Protein AF-X1URX4-F1 (afdb_monomer_lite)

pLDDT: mean 95.85, std 2.96, range [81.75, 98.56]

InterPro domains:
  IPR008930 Terpenoid cyclases/protein prenyltransferase alpha-alpha toroid [SSF48239] (2-56)

Foldseek 3Di:
DQQDPQLAGDPDPPDPDGALQVLLVVLVVLVVCVVVVHDDDPVSNVSSVNSNVCLLVVVDPCVVDPDDPVSSVNSNVSSD

Secondary structure (DSSP, 8-state):
--B-TTS-B-SSTT-SS-BHHHHHHHHHHHHHHHHTT----HHHHHHHHHHHHHHHTT-S-GGGSS--HHHHHHHHHHH-

Radius of gyration: 12.37 Å; chains: 1; bounding box: 29×24×30 Å

Sequence (80 aa):
LYQKWNGGFSFWQDSSYDSPYLTAYTLFILKKAQDAGYAVPLTVMERGSAYLQEFLHGKLEKEKYPYGSASWISSQAFSL

Structure (mmCIF, N/CA/C/O backbone):
data_AF-X1URX4-F1
#
_entry.id   AF-X1URX4-F1
#
loop_
_atom_site.group_PDB
_atom_site.id
_atom_site.type_symbol
_atom_site.label_atom_id
_atom_site.label_alt_id
_atom_site.label_comp_id
_atom_site.label_asym_id
_atom_site.label_entity_id
_atom_site.label_seq_id
_atom_site.pdbx_PDB_ins_code
_atom_site.Cartn_x
_atom_site.Cartn_y
_atom_site.Cartn_z
_atom_site.occupancy
_atom_site.B_iso_or_equiv
_atom_site.auth_seq_id
_atom_site.auth_comp_id
_atom_site.auth_asym_id
_atom_site.auth_atom_id
_atom_site.pdbx_PDB_model_num
ATOM 1 N N . LEU A 1 1 ? -6.467 -11.690 -4.330 1.00 81.75 1 LEU A N 1
ATOM 2 C CA . LEU A 1 1 ? -6.616 -10.652 -3.278 1.00 81.75 1 LEU A CA 1
ATOM 3 C C . LEU A 1 1 ? -5.818 -9.419 -3.693 1.00 81.75 1 LEU A C 1
ATOM 5 O O . LEU A 1 1 ? -4.797 -9.591 -4.346 1.00 81.75 1 LEU A O 1
ATOM 9 N N . TYR A 1 2 ? -6.283 -8.210 -3.357 1.00 95.19 2 TYR A N 1
ATOM 10 C CA . TYR A 1 2 ? -5.614 -6.954 -3.742 1.00 95.19 2 TYR A CA 1
ATOM 11 C C . TYR A 1 2 ? -4.263 -6.756 -3.042 1.00 95.19 2 TYR A C 1
ATOM 13 O O . TYR A 1 2 ? -3.330 -6.259 -3.672 1.00 95.19 2 TYR A O 1
ATOM 21 N N . GLN A 1 3 ? -4.141 -7.193 -1.781 1.00 97.06 3 GLN A N 1
ATOM 22 C CA . GLN A 1 3 ? -2.852 -7.312 -1.101 1.00 97.06 3 GLN A CA 1
ATOM 23 C C . GLN A 1 3 ? -2.126 -8.567 -1.600 1.00 97.06 3 GLN A C 1
ATOM 25 O O . GLN A 1 3 ? -2.652 -9.683 -1.519 1.00 97.06 3 GLN A O 1
ATOM 30 N N . LYS A 1 4 ? -0.927 -8.373 -2.139 1.00 95.81 4 LYS A N 1
ATOM 31 C CA . LYS A 1 4 ? -0.052 -9.409 -2.682 1.00 95.81 4 LYS A CA 1
ATOM 32 C C . LYS A 1 4 ? 0.731 -10.111 -1.570 1.00 95.81 4 LYS A C 1
ATOM 34 O O . LYS A 1 4 ? 0.696 -9.729 -0.400 1.00 95.81 4 LYS A O 1
ATOM 39 N N . TRP A 1 5 ? 1.429 -11.188 -1.929 1.00 94.81 5 TRP A N 1
ATOM 40 C CA . TRP A 1 5 ? 2.181 -12.012 -0.977 1.00 94.81 5 TRP A CA 1
ATOM 41 C C . TRP A 1 5 ? 3.284 -11.215 -0.257 1.00 94.81 5 TRP A C 1
ATOM 43 O O . TRP A 1 5 ? 3.444 -11.378 0.950 1.00 94.81 5 TRP A O 1
ATOM 53 N N . ASN A 1 6 ? 3.931 -10.276 -0.950 1.00 94.94 6 ASN A N 1
ATOM 54 C CA . ASN A 1 6 ? 4.942 -9.361 -0.408 1.00 94.94 6 ASN A CA 1
ATOM 55 C C . ASN A 1 6 ? 4.371 -8.228 0.469 1.00 94.94 6 ASN A C 1
ATOM 57 O O . ASN A 1 6 ? 5.130 -7.402 0.953 1.00 94.94 6 ASN A O 1
ATOM 61 N N . GLY A 1 7 ? 3.050 -8.159 0.672 1.00 97.44 7 GLY A N 1
ATOM 62 C CA . GLY A 1 7 ? 2.399 -7.149 1.515 1.00 97.44 7 GLY A CA 1
ATOM 63 C C . GLY A 1 7 ? 1.965 -5.875 0.786 1.00 97.44 7 GLY A C 1
ATOM 64 O O . GLY A 1 7 ? 1.108 -5.160 1.311 1.00 97.44 7 GLY A O 1
ATOM 65 N N . GLY A 1 8 ? 2.467 -5.635 -0.429 1.00 97.50 8 GLY A N 1
ATOM 66 C CA . GLY A 1 8 ? 2.045 -4.527 -1.285 1.00 97.50 8 GLY A CA 1
ATOM 67 C C . GLY A 1 8 ? 0.630 -4.713 -1.837 1.00 97.50 8 GLY A C 1
ATOM 68 O O . GLY A 1 8 ? 0.122 -5.830 -1.936 1.00 97.50 8 GLY A O 1
ATOM 69 N N . PHE A 1 9 ? -0.025 -3.621 -2.214 1.00 98.06 9 PHE A N 1
ATOM 70 C CA . PHE A 1 9 ? -1.350 -3.619 -2.833 1.00 98.06 9 PHE A C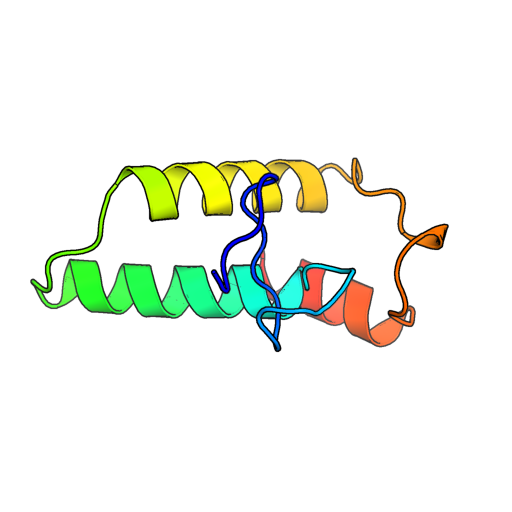A 1
ATOM 71 C C . PHE A 1 9 ? -1.269 -3.390 -4.335 1.00 98.06 9 PHE A C 1
ATOM 73 O O . PHE A 1 9 ? -0.443 -2.628 -4.824 1.00 98.06 9 PHE A O 1
ATOM 80 N N . SER A 1 10 ? -2.172 -4.027 -5.068 1.00 96.75 10 SER A N 1
ATOM 81 C CA . SER A 1 10 ? -2.303 -3.928 -6.521 1.00 96.75 10 SER A CA 1
ATOM 82 C C . SER A 1 10 ? -3.654 -3.330 -6.908 1.00 96.75 10 SER A C 1
ATOM 84 O O . SER A 1 10 ? -4.637 -3.521 -6.195 1.00 96.75 10 SER A O 1
ATOM 86 N N . PHE A 1 11 ? -3.703 -2.615 -8.038 1.00 93.75 11 PHE A N 1
ATOM 87 C CA . PHE A 1 11 ? -4.947 -2.029 -8.559 1.00 93.75 11 PHE A CA 1
ATOM 88 C C . PHE A 1 11 ? -5.973 -3.103 -8.929 1.00 93.75 11 PHE A C 1
ATOM 90 O O . PHE A 1 11 ? -7.162 -2.955 -8.662 1.00 93.75 11 PHE A O 1
ATOM 97 N N . TRP A 1 12 ? -5.490 -4.205 -9.498 1.00 94.00 12 TRP A N 1
ATOM 98 C CA . TRP A 1 12 ? -6.300 -5.325 -9.959 1.00 94.00 12 TRP A CA 1
ATOM 99 C C . TRP A 1 12 ? -5.806 -6.615 -9.320 1.00 94.00 12 TRP A C 1
ATOM 101 O O . TRP A 1 12 ? -4.607 -6.786 -9.087 1.00 94.00 12 TRP A O 1
ATOM 111 N N . GLN A 1 13 ? -6.723 -7.539 -9.039 1.00 92.25 13 GLN A N 1
ATOM 112 C CA . GLN A 1 13 ? -6.396 -8.776 -8.324 1.00 92.25 13 GLN A CA 1
ATOM 113 C C . GLN A 1 13 ? -5.380 -9.644 -9.082 1.00 92.25 13 GLN A C 1
ATOM 115 O O . GLN A 1 13 ? -4.522 -10.277 -8.458 1.00 92.25 13 GLN A O 1
ATOM 120 N N . ASP A 1 14 ? -5.459 -9.632 -10.409 1.00 92.25 14 ASP A N 1
ATOM 121 C CA . ASP A 1 14 ? -4.632 -10.358 -11.373 1.00 92.25 14 ASP A CA 1
ATOM 122 C C . ASP A 1 14 ? -3.389 -9.579 -11.836 1.00 92.25 14 ASP A C 1
ATOM 124 O O . ASP A 1 14 ? -2.548 -10.142 -12.532 1.00 92.25 14 ASP A O 1
ATOM 128 N N . SER A 1 15 ? -3.209 -8.326 -11.397 1.00 92.50 15 SER A N 1
ATOM 129 C CA . SER A 1 15 ? -2.015 -7.536 -11.721 1.00 92.50 15 SER A CA 1
ATOM 130 C C . SER A 1 15 ? -0.745 -8.287 -11.330 1.00 92.50 15 SER A C 1
ATOM 132 O O . SER A 1 15 ? -0.622 -8.749 -10.194 1.00 92.50 15 SER A O 1
ATOM 134 N N . SER A 1 16 ? 0.236 -8.373 -12.224 1.00 90.88 16 SER A N 1
ATOM 135 C CA . SER A 1 16 ? 1.530 -8.992 -11.909 1.00 90.88 16 SER A CA 1
ATOM 136 C C . SER A 1 16 ? 2.328 -8.198 -10.870 1.00 90.88 16 SER A C 1
ATOM 138 O O . SER A 1 16 ? 3.188 -8.766 -10.203 1.00 90.88 16 SER A O 1
ATOM 140 N N . TYR A 1 17 ? 2.009 -6.912 -10.696 1.00 92.50 17 TYR A N 1
ATOM 141 C CA . TYR A 1 17 ? 2.751 -5.987 -9.847 1.00 92.50 17 TYR A CA 1
ATOM 142 C C . TYR A 1 17 ? 1.859 -5.343 -8.788 1.00 92.50 17 TYR A C 1
ATOM 144 O O .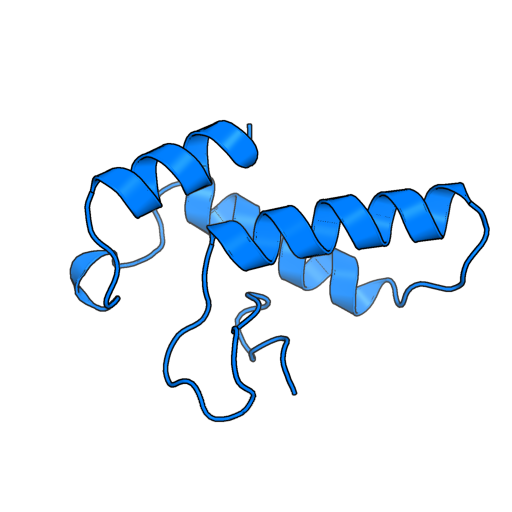 TYR A 1 17 ? 0.715 -4.952 -9.053 1.00 92.50 17 TYR A O 1
ATOM 152 N N . ASP A 1 18 ? 2.407 -5.214 -7.584 1.00 96.38 18 ASP A N 1
ATOM 153 C CA . ASP A 1 18 ? 1.949 -4.250 -6.588 1.00 96.38 18 ASP A CA 1
ATOM 154 C C . ASP A 1 18 ? 2.298 -2.809 -7.007 1.00 96.38 18 ASP A C 1
ATOM 156 O O . ASP A 1 18 ? 3.023 -2.567 -7.972 1.00 96.38 18 ASP A O 1
ATOM 160 N N . SER A 1 19 ? 1.718 -1.835 -6.315 1.00 97.19 19 SER A N 1
ATOM 161 C CA . SER A 1 19 ? 1.948 -0.407 -6.491 1.00 97.19 19 SER A CA 1
ATOM 162 C C . SER A 1 19 ? 2.358 0.194 -5.147 1.00 97.19 19 SER A C 1
ATOM 164 O O . SER A 1 19 ? 1.551 0.179 -4.210 1.00 97.19 19 SER A O 1
ATOM 166 N N . PRO A 1 20 ? 3.570 0.765 -5.032 1.00 97.38 20 PRO A N 1
ATOM 167 C CA . PRO A 1 20 ? 3.996 1.425 -3.803 1.00 97.38 20 PRO A CA 1
ATOM 168 C C . PRO A 1 20 ? 3.074 2.582 -3.413 1.00 97.38 20 PRO A C 1
ATOM 170 O O . PRO A 1 20 ? 2.640 2.663 -2.265 1.00 97.38 20 PRO A O 1
ATOM 173 N N . TYR A 1 21 ? 2.684 3.413 -4.386 1.00 97.31 21 TYR A N 1
ATOM 174 C CA . TYR A 1 21 ? 1.725 4.497 -4.173 1.00 97.31 21 TYR A CA 1
ATOM 175 C C . TYR A 1 21 ? 0.388 3.985 -3.627 1.00 97.31 21 TYR A C 1
ATOM 177 O O . TYR A 1 21 ? -0.095 4.470 -2.604 1.00 97.31 21 TYR A O 1
ATOM 185 N N . LEU A 1 22 ? -0.205 2.978 -4.281 1.00 97.50 22 LEU A N 1
ATOM 186 C CA . LEU A 1 22 ? -1.489 2.432 -3.842 1.00 97.50 22 LEU A CA 1
ATOM 187 C C . LEU A 1 22 ? -1.378 1.771 -2.468 1.00 97.50 22 LEU A C 1
ATOM 189 O O . LEU A 1 22 ? -2.307 1.869 -1.671 1.00 97.50 22 LEU A O 1
ATOM 193 N N . THR A 1 23 ? -0.253 1.115 -2.182 1.00 98.00 23 THR A N 1
ATOM 194 C CA . THR A 1 23 ? 0.014 0.514 -0.871 1.00 98.00 23 THR A CA 1
ATOM 195 C C . THR A 1 23 ? -0.008 1.574 0.217 1.00 98.00 23 THR A C 1
ATOM 197 O O . THR A 1 23 ? -0.749 1.432 1.188 1.00 98.00 23 THR A O 1
ATOM 200 N N . ALA A 1 24 ? 0.732 2.666 0.023 1.00 98.25 24 ALA A N 1
ATOM 201 C CA . ALA A 1 24 ? 0.772 3.767 0.973 1.00 98.25 24 ALA A CA 1
ATOM 202 C C . ALA A 1 24 ? -0.607 4.412 1.157 1.00 98.25 24 ALA A C 1
ATOM 204 O O . ALA A 1 24 ? -1.069 4.574 2.288 1.00 98.25 24 ALA A O 1
ATOM 205 N N . TYR A 1 25 ? -1.315 4.697 0.060 1.00 98.19 25 TYR A N 1
ATOM 206 C CA . TYR A 1 25 ? -2.668 5.253 0.122 1.00 98.19 25 TYR A CA 1
ATOM 207 C C . TYR A 1 25 ? -3.642 4.326 0.860 1.00 98.19 25 TYR A C 1
ATOM 209 O O . TYR A 1 25 ? -4.416 4.769 1.709 1.00 98.19 25 TYR A O 1
ATOM 217 N N . THR A 1 26 ? -3.574 3.023 0.589 1.00 98.00 26 THR A N 1
ATOM 218 C CA . THR A 1 26 ? -4.438 2.032 1.236 1.00 98.00 26 THR A CA 1
ATOM 219 C C . THR A 1 26 ? -4.174 1.972 2.736 1.00 98.00 26 THR A C 1
ATOM 221 O O . THR A 1 26 ? -5.125 2.034 3.512 1.00 98.00 26 THR A O 1
ATOM 224 N N . LEU A 1 27 ? -2.911 1.920 3.171 1.00 98.00 27 LEU A N 1
ATOM 225 C CA . LEU A 1 27 ? -2.587 1.912 4.602 1.00 98.00 27 LEU A CA 1
ATOM 226 C C . LEU A 1 27 ? -2.999 3.204 5.306 1.00 98.00 27 LEU A C 1
ATOM 228 O O . LEU A 1 27 ? -3.490 3.141 6.430 1.00 98.00 27 LEU A O 1
ATOM 232 N N . PHE A 1 28 ? -2.871 4.355 4.645 1.00 98.25 28 PHE A N 1
ATOM 233 C CA . PHE A 1 28 ? -3.365 5.626 5.173 1.00 98.25 28 PHE A CA 1
ATOM 234 C C . PHE A 1 28 ? -4.876 5.584 5.440 1.00 98.25 28 PHE A C 1
ATOM 236 O O . PHE A 1 28 ? -5.331 5.967 6.519 1.00 98.25 28 PHE A O 1
ATOM 243 N N . ILE A 1 29 ? -5.664 5.074 4.490 1.00 98.38 29 ILE A N 1
ATOM 244 C CA . ILE A 1 29 ? -7.117 4.947 4.658 1.00 98.38 29 ILE A CA 1
ATOM 245 C C . ILE A 1 29 ? -7.474 3.885 5.703 1.00 98.38 29 ILE A C 1
ATOM 247 O O . ILE A 1 29 ? -8.340 4.131 6.542 1.00 98.38 29 ILE A O 1
ATOM 251 N N . LEU A 1 30 ? -6.799 2.734 5.707 1.00 98.06 30 LEU A N 1
ATOM 252 C CA . LEU A 1 30 ? -7.017 1.693 6.713 1.00 98.06 30 LEU A CA 1
ATOM 253 C C . LEU A 1 30 ? -6.679 2.188 8.122 1.00 98.06 30 LEU A C 1
ATOM 255 O O . LEU A 1 30 ? -7.414 1.894 9.063 1.00 98.06 30 LEU A O 1
ATOM 259 N N . LYS A 1 31 ? -5.629 3.000 8.269 1.00 98.06 31 LYS A N 1
ATOM 260 C CA . LYS A 1 31 ? -5.304 3.633 9.545 1.00 98.06 31 LYS A CA 1
ATOM 261 C C . LYS A 1 31 ? -6.412 4.587 9.990 1.00 98.06 31 LYS A C 1
ATOM 263 O O . LYS A 1 31 ? -6.875 4.482 11.120 1.00 98.06 31 LYS A O 1
ATOM 268 N N . LYS A 1 32 ? -6.919 5.432 9.088 1.00 98.50 32 LYS A N 1
ATOM 269 C CA . LYS A 1 32 ? -8.078 6.293 9.381 1.00 98.50 32 LYS A CA 1
ATOM 270 C C . LYS A 1 32 ? -9.322 5.502 9.780 1.00 98.50 32 LYS A C 1
ATOM 272 O O . LYS A 1 32 ? -10.037 5.916 10.685 1.00 98.50 32 LYS A O 1
ATOM 277 N N . ALA A 1 33 ? -9.583 4.373 9.125 1.00 98.50 33 ALA A N 1
ATOM 278 C CA . ALA A 1 33 ? -10.694 3.498 9.481 1.00 98.50 33 ALA A CA 1
ATOM 279 C C . ALA A 1 33 ? -10.503 2.900 10.885 1.00 98.50 33 ALA A C 1
ATOM 281 O O . ALA A 1 33 ? -11.430 2.928 11.692 1.00 98.50 33 ALA A O 1
ATOM 282 N N . GLN A 1 34 ? -9.295 2.434 11.209 1.00 98.06 34 GLN A N 1
ATOM 283 C CA . GLN A 1 34 ? -8.959 1.956 12.551 1.00 98.06 34 GLN A CA 1
ATOM 284 C C . GLN A 1 34 ? -9.169 3.051 13.609 1.00 98.06 34 GLN A C 1
ATOM 286 O O . GLN A 1 34 ? -9.792 2.791 14.636 1.00 98.06 34 GLN A O 1
ATOM 291 N N . ASP A 1 35 ? -8.713 4.278 13.342 1.00 98.12 35 ASP A N 1
ATOM 292 C CA . ASP A 1 35 ? -8.875 5.424 14.251 1.00 98.12 35 ASP A CA 1
ATOM 293 C C . ASP A 1 35 ? -10.345 5.836 14.424 1.00 98.12 35 ASP A C 1
ATOM 295 O O . ASP A 1 35 ? -10.735 6.339 15.475 1.00 98.12 35 ASP A O 1
ATOM 299 N N . ALA A 1 36 ? -11.182 5.571 13.419 1.00 98.50 36 ALA A N 1
ATOM 300 C CA . ALA A 1 36 ? -12.629 5.754 13.478 1.00 98.50 36 ALA A CA 1
ATOM 301 C C . ALA A 1 36 ? -13.381 4.574 14.136 1.00 98.50 36 ALA A C 1
ATOM 303 O O . ALA A 1 36 ? -14.610 4.583 14.174 1.00 98.50 36 ALA A O 1
ATOM 304 N N .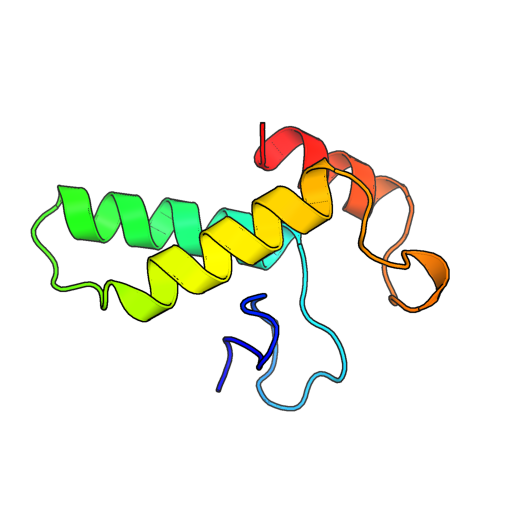 GLY A 1 37 ? -12.671 3.563 14.651 1.00 98.31 37 GLY A N 1
ATOM 305 C CA . GLY A 1 37 ? -13.252 2.424 15.369 1.00 98.31 37 GLY A CA 1
ATOM 306 C C . GLY A 1 37 ? -13.672 1.242 14.490 1.00 98.31 37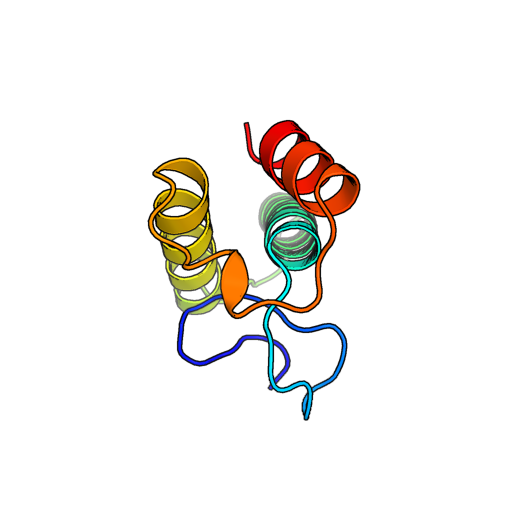 GLY A C 1
ATOM 307 O O . GLY A 1 37 ? -14.292 0.303 14.992 1.00 98.31 37 GLY A O 1
ATOM 308 N N . TYR A 1 38 ? -13.336 1.244 13.197 1.00 98.56 38 TYR A N 1
ATOM 309 C CA . TYR A 1 38 ? -13.585 0.093 12.330 1.00 98.56 38 TYR A CA 1
ATOM 310 C C . TYR A 1 38 ? -12.553 -1.011 12.571 1.00 98.56 38 TYR A C 1
ATOM 312 O O . TYR A 1 38 ? -11.356 -0.760 12.724 1.00 98.56 38 TYR A O 1
ATOM 320 N N . ALA A 1 39 ? -13.013 -2.261 12.544 1.00 98.19 39 ALA A N 1
ATOM 321 C CA . ALA A 1 39 ? -12.132 -3.415 12.631 1.00 98.19 39 ALA A CA 1
ATOM 322 C C . ALA A 1 39 ? -11.287 -3.539 11.353 1.00 98.19 39 ALA A C 1
ATOM 324 O O . ALA A 1 39 ? -11.806 -3.795 10.267 1.00 98.19 39 ALA A O 1
ATOM 325 N N . VAL A 1 40 ? -9.971 -3.396 11.500 1.00 97.50 40 VAL A N 1
ATOM 326 C CA . VAL A 1 40 ? -8.987 -3.620 10.437 1.00 97.50 40 VAL A CA 1
ATOM 327 C C . VAL A 1 40 ? -8.057 -4.754 10.873 1.00 97.50 40 VAL A C 1
ATOM 329 O O . VAL A 1 40 ? -7.482 -4.665 11.960 1.00 97.50 40 VAL A O 1
ATOM 332 N N . PRO A 1 41 ? -7.881 -5.820 10.067 1.00 97.25 41 PRO A N 1
ATOM 333 C CA . PRO A 1 41 ? -6.986 -6.916 10.425 1.00 97.25 41 PRO A CA 1
ATOM 334 C C . PRO A 1 41 ? -5.540 -6.441 10.624 1.00 97.25 41 PRO A C 1
ATOM 336 O O . PRO A 1 41 ? -4.941 -5.858 9.719 1.00 97.25 41 PRO A O 1
ATOM 339 N N . LEU A 1 42 ? -4.958 -6.742 11.789 1.00 96.06 42 LEU A N 1
ATOM 340 C CA . LEU A 1 42 ? -3.598 -6.318 12.139 1.00 96.06 42 LEU A CA 1
ATOM 341 C C . LEU A 1 42 ? -2.556 -6.839 11.138 1.00 96.06 42 LEU A C 1
ATOM 343 O O . LEU A 1 42 ? -1.701 -6.087 10.682 1.00 96.06 42 LEU A O 1
ATOM 347 N N . THR A 1 43 ? -2.701 -8.090 10.703 1.00 97.06 43 THR A N 1
ATOM 348 C CA . THR A 1 43 ? -1.783 -8.732 9.752 1.00 97.06 43 THR A CA 1
ATOM 349 C C . THR A 1 43 ? -1.737 -8.032 8.391 1.00 97.06 43 THR A C 1
ATOM 351 O O . THR A 1 43 ? -0.700 -8.036 7.728 1.00 97.06 43 THR A O 1
ATOM 354 N N . VAL A 1 44 ? -2.838 -7.402 7.964 1.00 97.31 44 VAL A N 1
ATOM 355 C CA . VAL A 1 44 ? -2.886 -6.606 6.727 1.00 97.31 44 VAL A CA 1
ATOM 356 C C . VAL A 1 44 ? -2.055 -5.335 6.892 1.00 97.31 44 VAL A C 1
ATOM 358 O O . VAL A 1 44 ? -1.255 -5.01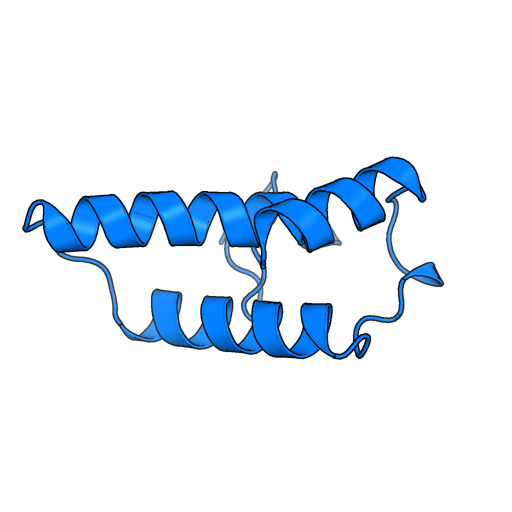1 6.009 1.00 97.31 44 VAL A O 1
ATOM 361 N N . MET A 1 45 ? -2.204 -4.656 8.034 1.00 98.06 45 MET A N 1
ATOM 362 C CA . MET A 1 45 ? -1.455 -3.441 8.368 1.00 98.06 45 MET A CA 1
ATOM 363 C C . MET A 1 45 ? 0.042 -3.715 8.517 1.00 98.06 45 MET A C 1
ATOM 365 O O . MET A 1 45 ? 0.851 -2.975 7.959 1.00 98.06 45 MET A O 1
ATOM 369 N N . GLU A 1 46 ? 0.421 -4.787 9.214 1.00 98.31 46 GLU A N 1
ATOM 370 C CA . GLU A 1 46 ? 1.822 -5.162 9.448 1.00 98.31 46 GLU A CA 1
ATOM 371 C C . GLU A 1 46 ? 2.546 -5.480 8.140 1.00 98.31 46 GLU A C 1
ATOM 373 O O . GLU A 1 46 ? 3.617 -4.938 7.873 1.00 98.31 46 GLU A O 1
ATOM 378 N N . ARG A 1 47 ? 1.936 -6.300 7.276 1.00 98.44 47 ARG A N 1
ATOM 379 C CA . ARG A 1 47 ? 2.534 -6.678 5.986 1.00 98.44 47 ARG A CA 1
ATOM 380 C C . ARG A 1 47 ? 2.663 -5.493 5.038 1.00 98.44 47 ARG A C 1
ATOM 382 O O . ARG A 1 47 ? 3.686 -5.360 4.374 1.00 98.44 47 ARG A O 1
ATOM 389 N N . GLY A 1 48 ? 1.653 -4.624 4.987 1.00 98.00 48 GLY A N 1
ATOM 390 C CA . GLY A 1 48 ? 1.743 -3.400 4.194 1.00 98.00 48 GLY A CA 1
ATOM 391 C C . GLY A 1 48 ? 2.816 -2.450 4.728 1.00 98.00 48 GLY A C 1
ATOM 392 O O . GLY A 1 48 ? 3.575 -1.883 3.946 1.00 98.00 48 GLY A O 1
ATOM 393 N N . SER A 1 49 ? 2.920 -2.309 6.051 1.00 97.75 49 SER A N 1
ATOM 394 C CA . SER A 1 49 ? 3.937 -1.458 6.683 1.00 97.75 49 SER A CA 1
ATOM 395 C C . SER A 1 49 ? 5.347 -1.980 6.410 1.00 97.75 49 SER A C 1
ATOM 397 O O . SER A 1 49 ? 6.224 -1.201 6.043 1.00 97.75 49 SER A O 1
ATOM 399 N N . ALA A 1 50 ? 5.555 -3.297 6.513 1.00 98.19 50 ALA A N 1
ATOM 400 C CA . ALA A 1 50 ? 6.823 -3.939 6.176 1.00 98.19 50 ALA A CA 1
ATOM 401 C C . ALA A 1 50 ? 7.204 -3.695 4.708 1.00 98.19 50 ALA A C 1
ATOM 403 O O . ALA A 1 50 ? 8.321 -3.265 4.427 1.00 98.19 50 ALA A O 1
ATOM 404 N N . TYR A 1 51 ? 6.253 -3.861 3.783 1.00 98.06 51 TYR A N 1
ATOM 405 C CA . TYR A 1 51 ? 6.460 -3.541 2.372 1.00 98.06 51 TYR A CA 1
ATOM 406 C C . TYR A 1 51 ? 6.894 -2.076 2.165 1.00 98.06 51 TYR A C 1
ATOM 408 O O . TYR A 1 51 ? 7.845 -1.814 1.428 1.00 98.06 51 TYR A O 1
ATOM 416 N N . LEU A 1 52 ? 6.245 -1.103 2.825 1.00 97.75 52 LEU A N 1
ATOM 417 C CA . LEU A 1 52 ? 6.616 0.313 2.681 1.00 97.75 52 LEU A CA 1
ATOM 418 C C . LEU A 1 52 ? 7.996 0.618 3.263 1.00 97.75 52 LEU A C 1
ATOM 420 O O . LEU A 1 52 ? 8.731 1.420 2.691 1.00 97.75 52 LEU A O 1
ATOM 424 N N . GLN A 1 53 ? 8.383 -0.040 4.356 1.00 97.38 53 GLN A N 1
ATOM 425 C CA . GLN A 1 53 ? 9.740 0.072 4.887 1.00 97.38 53 GLN A CA 1
ATOM 426 C C . GLN A 1 53 ? 10.773 -0.459 3.888 1.00 97.38 53 GLN A C 1
ATOM 428 O O . GLN A 1 53 ? 11.807 0.172 3.684 1.00 97.38 53 GLN A O 1
ATOM 433 N N . GLU A 1 54 ? 10.519 -1.596 3.241 1.00 96.81 54 GLU A N 1
ATOM 434 C CA . GLU A 1 54 ? 11.407 -2.118 2.195 1.00 96.81 54 GLU A CA 1
ATOM 435 C C . GLU A 1 54 ? 11.486 -1.178 0.990 1.00 96.81 54 GLU A C 1
ATOM 437 O O . GLU A 1 54 ? 12.577 -0.906 0.482 1.00 96.81 54 GLU A O 1
ATOM 442 N N . PHE A 1 55 ? 10.346 -0.624 0.582 1.00 96.44 55 PHE A N 1
ATOM 443 C CA . PHE A 1 55 ? 10.263 0.381 -0.469 1.00 96.44 55 PHE A CA 1
ATOM 444 C C . PHE A 1 55 ? 11.092 1.637 -0.151 1.00 96.44 55 PHE A C 1
ATOM 446 O O . PHE A 1 55 ? 11.905 2.057 -0.980 1.00 96.44 55 PHE A O 1
ATOM 453 N N . LEU A 1 56 ? 10.937 2.216 1.043 1.00 95.62 56 LEU A N 1
ATOM 454 C CA . LEU A 1 56 ? 11.661 3.420 1.470 1.00 95.62 56 LEU A CA 1
ATOM 455 C C . LEU A 1 56 ? 13.168 3.180 1.617 1.00 95.62 56 LEU A C 1
ATOM 457 O O . LEU A 1 56 ? 13.962 4.060 1.291 1.00 95.62 56 LEU A O 1
ATOM 461 N N . HIS A 1 57 ? 13.571 1.973 2.017 1.00 95.56 57 HIS A N 1
ATOM 462 C CA . HIS A 1 57 ? 14.976 1.558 2.033 1.00 95.56 57 HIS A CA 1
ATOM 463 C C . HIS A 1 57 ? 15.529 1.193 0.644 1.00 95.56 57 HIS A C 1
ATOM 465 O O . HIS A 1 57 ? 16.672 0.750 0.543 1.00 95.56 57 HIS A O 1
ATOM 471 N N . GLY A 1 58 ? 14.743 1.351 -0.426 1.00 94.00 58 GLY A N 1
ATOM 472 C CA . GLY A 1 58 ? 15.188 1.101 -1.796 1.00 94.00 58 GLY A CA 1
ATOM 473 C C . GLY A 1 58 ? 15.411 -0.375 -2.125 1.00 94.00 58 GLY A C 1
ATOM 474 O O . GLY A 1 58 ? 16.156 -0.674 -3.052 1.00 94.00 58 GLY A O 1
ATOM 475 N N . LYS A 1 59 ? 14.782 -1.299 -1.386 1.00 94.62 59 LYS A N 1
ATOM 476 C CA . LYS A 1 59 ? 14.938 -2.749 -1.598 1.00 94.62 59 LYS A CA 1
ATOM 477 C C . LYS A 1 59 ? 14.093 -3.303 -2.748 1.00 94.62 59 LYS A C 1
ATOM 479 O O . LYS A 1 59 ? 14.303 -4.440 -3.154 1.00 94.62 59 LYS A O 1
ATOM 484 N N . LEU A 1 60 ? 13.138 -2.527 -3.266 1.00 93.62 60 LEU A N 1
ATOM 485 C CA . LEU A 1 60 ? 12.379 -2.915 -4.454 1.00 93.62 60 LEU A CA 1
ATOM 486 C C . LEU A 1 60 ? 13.233 -2.742 -5.713 1.00 93.62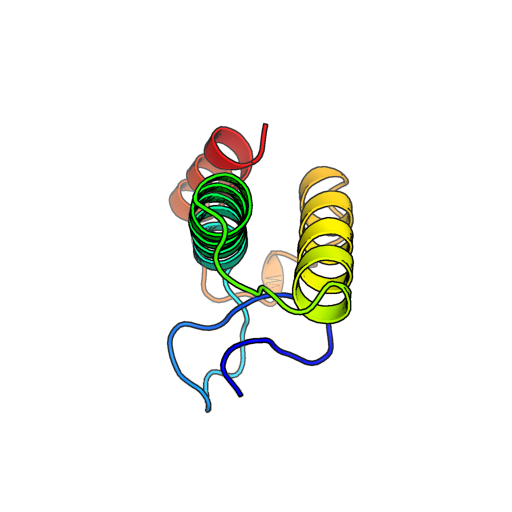 60 LEU A C 1
ATOM 488 O O . LEU A 1 60 ? 13.773 -1.665 -5.962 1.00 93.62 60 LEU A O 1
ATOM 492 N N . GLU A 1 61 ? 13.288 -3.787 -6.535 1.00 92.44 61 GLU A N 1
ATOM 493 C CA . GLU A 1 61 ? 13.941 -3.778 -7.847 1.00 92.44 61 GLU A CA 1
ATOM 494 C C . GLU A 1 61 ? 13.099 -2.980 -8.855 1.00 92.44 61 GLU A C 1
ATOM 496 O O . GLU A 1 61 ? 12.259 -3.537 -9.567 1.00 92.44 61 GLU A O 1
ATOM 501 N N . LYS A 1 62 ? 13.273 -1.653 -8.878 1.00 92.25 62 LYS A N 1
ATOM 502 C CA . LYS A 1 62 ? 12.422 -0.714 -9.632 1.00 92.25 62 LYS A CA 1
ATOM 503 C C . LYS A 1 62 ? 12.336 -1.044 -11.122 1.00 92.25 62 LYS A C 1
ATOM 505 O O . LYS A 1 62 ? 11.298 -0.807 -11.732 1.00 92.25 62 LYS A O 1
ATOM 510 N N . GLU A 1 63 ? 13.391 -1.624 -11.683 1.00 91.94 63 GLU A N 1
ATOM 511 C CA . GLU A 1 63 ? 13.517 -2.011 -13.090 1.00 91.94 63 GLU A CA 1
ATOM 512 C C . GLU A 1 63 ? 12.538 -3.124 -13.482 1.00 91.94 63 GLU A C 1
ATOM 514 O O . GLU A 1 63 ? 12.187 -3.255 -14.653 1.00 91.94 63 GLU A O 1
ATOM 519 N N . LYS A 1 64 ? 12.071 -3.921 -12.510 1.00 91.81 64 LYS A N 1
ATOM 520 C CA . LYS A 1 64 ? 11.078 -4.976 -12.744 1.00 91.81 64 LYS A CA 1
ATOM 521 C C . LYS A 1 64 ? 9.652 -4.438 -12.840 1.00 91.81 64 LYS A C 1
ATOM 523 O O . LYS A 1 64 ? 8.788 -5.167 -13.317 1.00 91.81 64 LYS A O 1
ATOM 528 N N . TYR A 1 65 ? 9.391 -3.214 -12.383 1.00 94.06 65 TYR A N 1
ATOM 529 C CA . TYR A 1 65 ? 8.047 -2.643 -12.286 1.00 94.06 65 TYR A CA 1
ATOM 530 C C . TYR A 1 65 ? 7.686 -1.771 -13.498 1.00 94.06 65 TYR A C 1
ATOM 532 O O . TYR A 1 65 ? 8.548 -1.099 -14.060 1.00 94.06 65 TYR A O 1
ATOM 540 N N . PRO A 1 66 ? 6.390 -1.662 -13.845 1.00 94.31 66 PRO A N 1
ATOM 541 C CA . PRO A 1 66 ? 5.925 -0.861 -14.979 1.00 94.31 66 PRO A CA 1
ATOM 542 C C . PRO A 1 66 ? 5.811 0.648 -14.670 1.00 94.31 66 PRO A C 1
ATOM 544 O O . PRO A 1 66 ? 5.106 1.369 -15.375 1.00 94.31 66 PRO A O 1
ATOM 547 N N . TYR A 1 67 ? 6.443 1.145 -13.600 1.00 94.56 67 TYR A N 1
ATOM 548 C CA . TYR A 1 67 ? 6.273 2.524 -13.128 1.00 94.56 67 TYR A CA 1
ATOM 549 C C . TYR A 1 67 ? 7.436 3.428 -13.535 1.00 94.56 67 TYR A C 1
ATOM 551 O O . TYR A 1 67 ? 8.604 3.100 -13.331 1.00 94.56 67 TYR A O 1
ATOM 559 N N . GLY A 1 68 ? 7.101 4.613 -14.051 1.00 95.62 68 GLY A N 1
ATOM 560 C CA . GLY A 1 68 ? 8.075 5.650 -14.384 1.00 95.62 68 GLY A CA 1
ATOM 561 C C . GLY A 1 68 ? 8.627 6.385 -13.157 1.00 95.62 68 GLY A C 1
ATOM 562 O O . GLY A 1 68 ? 8.106 6.283 -12.045 1.00 95.62 68 GLY A O 1
ATOM 563 N N . SER A 1 69 ? 9.671 7.189 -13.372 1.00 94.44 69 SER A N 1
ATOM 564 C CA . SER A 1 69 ? 10.357 7.960 -12.322 1.00 94.44 69 SER A CA 1
ATOM 565 C C . SER A 1 69 ? 9.419 8.870 -11.522 1.00 94.44 69 SER A C 1
ATOM 567 O O . SER A 1 69 ? 9.506 8.906 -10.297 1.00 94.44 69 SER A O 1
ATOM 569 N N . ALA A 1 70 ? 8.483 9.552 -12.190 1.00 95.06 70 ALA A N 1
ATOM 570 C CA . ALA A 1 70 ? 7.495 10.403 -11.532 1.00 95.06 70 ALA A CA 1
ATOM 571 C C . ALA A 1 70 ? 6.640 9.612 -10.528 1.00 95.06 70 ALA A C 1
ATOM 573 O O . ALA A 1 70 ? 6.495 10.028 -9.382 1.00 95.06 70 ALA A O 1
ATOM 574 N N . SER A 1 71 ? 6.150 8.429 -10.916 1.00 95.00 71 SER A N 1
ATOM 575 C CA . SER A 1 71 ? 5.368 7.556 -10.034 1.00 95.00 71 SER A CA 1
ATOM 576 C C . SER A 1 71 ? 6.171 7.101 -8.815 1.00 95.00 71 SER A C 1
ATOM 578 O O . SER A 1 71 ? 5.635 7.066 -7.706 1.00 95.00 71 SER A O 1
ATOM 580 N N . TRP A 1 72 ? 7.460 6.798 -8.988 1.00 95.81 72 TRP A N 1
ATOM 581 C CA . TRP A 1 72 ? 8.347 6.442 -7.878 1.00 95.81 72 TRP A CA 1
ATOM 582 C C . TRP A 1 72 ? 8.550 7.594 -6.897 1.00 95.81 72 TRP A C 1
ATOM 584 O O . TRP A 1 72 ? 8.405 7.392 -5.693 1.00 95.81 72 TRP A O 1
ATOM 594 N N . ILE A 1 73 ? 8.831 8.795 -7.404 1.00 95.31 73 ILE A N 1
ATOM 595 C CA . ILE A 1 73 ? 9.029 9.993 -6.578 1.00 95.31 73 ILE A CA 1
ATOM 596 C C . ILE A 1 73 ? 7.750 10.320 -5.806 1.00 95.31 73 ILE A C 1
ATOM 598 O O . ILE A 1 73 ? 7.803 10.520 -4.595 1.00 95.31 73 ILE A O 1
ATOM 602 N N . SER A 1 74 ? 6.590 10.303 -6.470 1.00 96.19 74 SER A N 1
ATOM 603 C CA . SER A 1 74 ? 5.300 10.521 -5.805 1.00 96.19 74 SER A CA 1
ATOM 604 C C . SER A 1 74 ? 5.011 9.463 -4.738 1.00 96.19 74 SER A C 1
ATOM 606 O O . SER A 1 74 ? 4.502 9.798 -3.672 1.00 96.19 74 SER A O 1
ATOM 608 N N . SER A 1 75 ? 5.367 8.200 -4.993 1.00 97.06 75 SER A N 1
ATOM 609 C CA . SER A 1 75 ? 5.222 7.122 -4.007 1.00 97.06 75 SER A CA 1
ATOM 610 C C . SER A 1 75 ? 6.092 7.360 -2.774 1.00 97.06 75 SER A C 1
ATOM 612 O O . SER A 1 75 ? 5.613 7.194 -1.655 1.00 97.06 75 SER A O 1
ATOM 614 N N . GLN A 1 76 ? 7.353 7.767 -2.964 1.00 95.56 76 GLN A N 1
ATOM 615 C CA . GLN A 1 76 ? 8.270 8.068 -1.861 1.00 95.56 76 GLN A CA 1
ATOM 616 C C . GLN A 1 76 ? 7.772 9.269 -1.061 1.00 95.56 76 GLN A C 1
ATOM 618 O O . GLN A 1 76 ? 7.641 9.166 0.150 1.00 95.56 76 GLN A O 1
ATOM 623 N N . ALA A 1 77 ? 7.422 10.366 -1.738 1.00 96.06 77 ALA A N 1
ATOM 624 C CA . ALA A 1 77 ? 6.950 11.589 -1.096 1.00 96.06 77 ALA A CA 1
ATOM 625 C C . ALA A 1 77 ? 5.694 11.371 -0.241 1.00 96.06 77 ALA A C 1
ATOM 627 O O . ALA A 1 77 ? 5.566 11.983 0.810 1.00 96.06 77 ALA A O 1
ATOM 628 N N . PHE A 1 78 ? 4.780 10.497 -0.672 1.00 96.94 78 PHE A N 1
ATOM 629 C CA . PHE A 1 78 ? 3.580 10.173 0.103 1.00 96.94 78 PHE A CA 1
ATOM 630 C C . PHE A 1 78 ? 3.846 9.208 1.273 1.00 96.94 78 PHE A C 1
ATOM 632 O O . PHE A 1 78 ? 3.034 9.124 2.188 1.00 96.94 78 PHE A O 1
ATOM 639 N N . SER A 1 79 ? 4.948 8.454 1.231 1.00 93.56 79 SER A N 1
ATOM 640 C CA . SER A 1 79 ? 5.269 7.424 2.230 1.00 93.56 79 SER A CA 1
ATOM 641 C C . SER A 1 79 ? 6.183 7.916 3.364 1.00 93.56 79 SER A C 1
ATOM 643 O O . SER A 1 79 ? 6.474 7.126 4.260 1.00 93.56 79 SER A O 1
ATOM 645 N N . LEU A 1 80 ? 6.660 9.166 3.305 1.00 83.06 80 LEU A N 1
ATOM 646 C CA . LEU A 1 80 ? 7.457 9.839 4.344 1.00 83.06 80 LEU A CA 1
ATOM 647 C C . LEU A 1 80 ? 6.554 10.507 5.388 1.00 83.06 80 LEU A C 1
ATOM 649 O O . LEU A 1 80 ? 6.932 10.463 6.579 1.00 83.06 80 LEU A O 1
#

Organism: NCBI:txid412755